Protein AF-A0A7V9PJ65-F1 (afdb_monomer)

Structure (mmCIF, N/CA/C/O backbone):
data_AF-A0A7V9PJ65-F1
#
_entry.id   AF-A0A7V9PJ65-F1
#
loop_
_atom_site.group_PDB
_atom_site.id
_atom_site.type_symbol
_atom_site.label_atom_id
_atom_site.label_alt_id
_atom_site.label_comp_id
_atom_site.label_asym_id
_atom_site.label_entity_id
_atom_site.label_seq_id
_atom_site.pdbx_PDB_ins_code
_atom_site.Cartn_x
_atom_site.Cartn_y
_atom_site.Cartn_z
_atom_site.occupancy
_atom_site.B_iso_or_equiv
_atom_site.auth_seq_id
_atom_site.auth_comp_id
_atom_site.auth_asym_id
_atom_site.auth_atom_id
_atom_site.pdbx_PDB_model_num
ATOM 1 N N . MET A 1 1 ? -21.350 -23.798 -17.293 1.00 41.03 1 MET A N 1
ATOM 2 C CA . MET A 1 1 ? -19.921 -23.562 -17.005 1.00 41.03 1 MET A CA 1
ATOM 3 C C . MET A 1 1 ? -19.769 -22.057 -16.829 1.00 41.03 1 MET A C 1
ATOM 5 O O . MET A 1 1 ? -19.754 -21.338 -17.815 1.00 41.03 1 MET A O 1
ATOM 9 N N . THR A 1 2 ? -19.895 -21.557 -15.600 1.00 52.47 2 THR A N 1
ATOM 10 C CA . THR A 1 2 ? -19.941 -20.112 -15.315 1.00 52.47 2 THR A CA 1
ATOM 11 C C . THR A 1 2 ? -18.525 -19.549 -15.311 1.00 52.47 2 THR A C 1
ATOM 13 O O . THR A 1 2 ? -17.682 -20.019 -14.552 1.00 52.47 2 THR A O 1
ATOM 16 N N . LEU A 1 3 ? -18.273 -18.579 -16.189 1.00 56.59 3 LEU A N 1
ATOM 17 C CA . LEU A 1 3 ? -17.022 -17.833 -16.286 1.00 56.59 3 LEU A CA 1
ATOM 18 C C . LEU A 1 3 ? -16.803 -17.088 -14.956 1.00 56.59 3 LEU A C 1
ATOM 20 O O . LEU A 1 3 ? -17.605 -16.225 -14.607 1.00 56.59 3 LEU A O 1
ATOM 24 N N . HIS A 1 4 ? -15.784 -17.459 -14.181 1.00 67.25 4 HIS A N 1
ATOM 25 C CA . HIS A 1 4 ? -15.416 -16.711 -12.979 1.00 67.25 4 HIS A CA 1
ATOM 26 C C . HIS A 1 4 ? -14.564 -15.521 -13.420 1.00 67.25 4 HIS A C 1
ATOM 28 O O . HIS A 1 4 ? -13.441 -15.712 -13.884 1.00 67.25 4 HIS A O 1
ATOM 34 N N . ASP A 1 5 ? -15.109 -14.308 -13.322 1.00 74.44 5 ASP A N 1
ATOM 35 C CA . ASP A 1 5 ? -14.322 -13.085 -13.477 1.00 74.44 5 ASP A CA 1
ATOM 36 C C . ASP A 1 5 ? -13.395 -12.954 -12.253 1.00 74.44 5 ASP A C 1
ATOM 38 O O . ASP A 1 5 ? -13.901 -12.966 -11.124 1.00 74.44 5 ASP A O 1
ATOM 42 N N . PRO A 1 6 ? -12.061 -12.891 -12.430 1.00 68.81 6 PRO A N 1
ATOM 43 C CA . PRO A 1 6 ? -11.124 -12.678 -11.327 1.00 68.81 6 PRO A CA 1
ATOM 44 C C . PRO A 1 6 ? -11.253 -11.291 -10.675 1.00 68.81 6 PRO A C 1
ATOM 46 O O . PRO A 1 6 ? -10.711 -11.088 -9.591 1.00 68.81 6 PRO A O 1
ATOM 49 N N . PHE A 1 7 ? -11.965 -10.351 -11.304 1.00 68.94 7 PHE A N 1
ATOM 50 C CA . PHE A 1 7 ? -12.203 -8.994 -10.809 1.00 68.94 7 PHE A CA 1
ATOM 51 C C . PHE A 1 7 ? -13.697 -8.683 -10.641 1.00 68.94 7 PHE A C 1
ATOM 53 O O . PHE A 1 7 ? -14.115 -7.535 -10.802 1.00 68.94 7 PHE A O 1
ATOM 60 N N . ASP A 1 8 ? -14.508 -9.690 -10.296 1.00 79.81 8 ASP A N 1
ATOM 61 C CA . ASP A 1 8 ? -15.918 -9.462 -9.977 1.00 79.81 8 ASP A CA 1
ATOM 62 C C . ASP A 1 8 ? -16.049 -8.420 -8.848 1.00 79.81 8 ASP A C 1
ATOM 64 O O . ASP A 1 8 ? -15.345 -8.441 -7.841 1.00 79.81 8 ASP A O 1
ATOM 68 N N . SER A 1 9 ? -16.992 -7.498 -9.019 1.00 78.25 9 SER A N 1
ATOM 69 C CA . SER A 1 9 ? -17.333 -6.443 -8.056 1.00 78.25 9 SER A CA 1
ATOM 70 C C . SER A 1 9 ? -17.950 -6.968 -6.751 1.00 78.25 9 SER A C 1
ATOM 72 O O . SER A 1 9 ? -18.204 -6.200 -5.818 1.00 78.25 9 SER A O 1
ATOM 74 N N . ARG A 1 10 ? -18.234 -8.273 -6.682 1.00 86.44 10 ARG A N 1
ATOM 75 C CA . ARG A 1 10 ? -18.778 -8.921 -5.492 1.00 86.44 10 ARG A CA 1
ATOM 76 C C . ARG A 1 10 ? -17.741 -9.024 -4.368 1.00 86.44 10 ARG A C 1
ATOM 78 O O . ARG A 1 10 ? -16.559 -9.226 -4.626 1.00 86.44 10 ARG A O 1
ATOM 85 N N . PRO A 1 11 ? -18.182 -8.961 -3.098 1.00 79.44 11 PRO A N 1
ATOM 86 C CA . PRO A 1 11 ? -17.298 -9.201 -1.965 1.00 79.44 11 PRO A CA 1
ATOM 87 C C . PRO A 1 11 ? -16.680 -10.604 -2.018 1.00 79.44 11 PRO A C 1
ATOM 89 O O . PRO A 1 11 ? -17.401 -11.602 -2.078 1.00 79.44 11 PRO A O 1
ATOM 92 N N . ASP A 1 12 ? -15.354 -10.680 -1.925 1.00 87.81 12 ASP A N 1
ATOM 93 C CA . ASP A 1 12 ? -14.635 -11.945 -1.789 1.00 87.81 12 ASP A CA 1
ATOM 94 C C . ASP A 1 12 ? -14.884 -12.543 -0.392 1.00 87.81 12 ASP A C 1
ATOM 96 O O . ASP A 1 12 ? -14.501 -11.985 0.642 1.00 87.81 12 ASP A O 1
ATOM 100 N N . ALA A 1 13 ? -15.544 -13.703 -0.361 1.00 88.12 13 ALA A N 1
ATOM 101 C CA . ALA A 1 13 ? -15.886 -14.400 0.873 1.00 88.12 13 ALA A CA 1
ATOM 102 C C . ALA A 1 13 ? -14.659 -14.954 1.618 1.00 88.12 13 ALA A C 1
ATOM 104 O O . ALA A 1 13 ? -14.674 -15.020 2.849 1.00 88.12 13 ALA A O 1
ATOM 105 N N . ALA A 1 14 ? -13.600 -15.360 0.911 1.00 87.31 14 ALA A N 1
ATOM 106 C CA . ALA A 1 14 ? -12.372 -15.848 1.530 1.00 87.31 14 ALA A CA 1
ATOM 107 C C . ALA A 1 14 ? -11.627 -14.699 2.212 1.00 87.31 14 ALA A C 1
ATOM 109 O O . ALA A 1 14 ? -11.307 -14.801 3.398 1.00 87.31 14 ALA A O 1
ATOM 110 N N . LEU A 1 15 ? -11.461 -13.579 1.506 1.00 86.44 15 LEU A N 1
ATOM 111 C CA . LEU A 1 15 ? -10.872 -12.366 2.068 1.00 86.44 15 LEU A CA 1
ATOM 112 C C . LEU A 1 15 ? -11.697 -11.838 3.248 1.00 86.44 15 LEU A C 1
ATOM 114 O O . LEU A 1 15 ? -11.146 -11.498 4.292 1.00 86.44 15 LEU A O 1
ATOM 118 N N . GLY A 1 16 ? -13.026 -11.825 3.119 1.00 86.50 16 GLY A N 1
ATOM 119 C CA . GLY A 1 16 ? -13.930 -11.374 4.174 1.00 86.50 16 GLY A CA 1
ATOM 120 C C . GLY A 1 16 ? -13.873 -12.226 5.445 1.00 86.50 16 GLY A C 1
ATOM 121 O O . GLY A 1 16 ? -14.041 -11.688 6.539 1.00 86.50 16 GLY A O 1
ATOM 122 N N . ARG A 1 17 ? -13.628 -13.538 5.333 1.00 88.94 17 ARG A N 1
ATOM 123 C CA . ARG A 1 17 ? -13.383 -14.405 6.500 1.00 88.94 17 ARG A CA 1
ATOM 124 C C . ARG A 1 17 ? -12.049 -14.084 7.161 1.00 88.94 17 ARG A C 1
ATOM 126 O O . ARG A 1 17 ? -12.027 -13.888 8.369 1.00 88.94 17 ARG A O 1
ATOM 133 N N . LEU A 1 18 ? -10.987 -13.966 6.368 1.00 89.00 18 LEU A N 1
ATOM 134 C CA . LEU A 1 18 ? -9.632 -13.718 6.859 1.00 89.00 18 LEU A CA 1
ATOM 135 C C . LEU A 1 18 ? -9.528 -12.357 7.563 1.00 89.00 18 LEU A C 1
ATOM 137 O O . LEU A 1 18 ? -8.978 -12.259 8.655 1.00 89.00 18 LEU A O 1
ATOM 141 N N . LEU A 1 19 ? -10.135 -11.310 6.995 1.00 84.25 19 LEU A N 1
ATOM 142 C CA . LEU A 1 19 ? -10.220 -10.007 7.661 1.00 84.25 19 LEU A CA 1
ATOM 143 C C . LEU A 1 19 ? -10.950 -10.102 8.996 1.00 84.25 19 LEU A C 1
ATOM 145 O O . LEU A 1 19 ? -10.517 -9.484 9.959 1.00 84.25 19 LEU A O 1
ATOM 149 N N . ARG A 1 20 ? -12.048 -10.856 9.066 1.00 83.94 20 ARG A N 1
ATOM 150 C CA . ARG A 1 20 ? -12.822 -10.978 10.302 1.00 83.94 20 ARG A CA 1
ATOM 151 C C . ARG A 1 20 ? -12.046 -11.746 11.366 1.00 83.94 20 ARG A C 1
ATOM 153 O O . ARG A 1 20 ? -11.977 -11.280 12.486 1.00 83.94 20 ARG A O 1
ATOM 160 N N . GLU A 1 21 ? -11.381 -12.835 11.001 1.00 85.06 21 GLU A N 1
ATOM 161 C CA . GLU A 1 21 ? -10.519 -13.595 11.914 1.00 85.06 21 GLU A CA 1
ATOM 162 C C . GLU A 1 21 ? -9.389 -12.743 12.513 1.00 85.06 21 GLU A C 1
ATOM 164 O O . GLU A 1 21 ? -9.090 -12.852 13.697 1.00 85.06 21 GLU A O 1
ATOM 169 N N . HIS A 1 22 ? -8.780 -11.862 11.716 1.00 81.44 22 HIS A N 1
ATOM 170 C CA . HIS A 1 22 ? -7.655 -11.044 12.175 1.00 81.44 22 HIS A CA 1
ATOM 171 C C . HIS A 1 22 ? -8.047 -9.706 12.812 1.00 81.44 22 HIS A C 1
ATOM 173 O O . HIS A 1 22 ? -7.245 -9.134 13.552 1.00 81.44 22 HIS A O 1
ATOM 179 N N . LEU A 1 23 ? -9.225 -9.169 12.492 1.00 78.62 23 LEU A N 1
ATOM 180 C CA . LEU A 1 23 ? -9.675 -7.860 12.978 1.00 78.62 23 LEU A CA 1
ATOM 181 C C . LEU A 1 23 ? -10.703 -7.957 14.105 1.00 78.62 23 LEU A C 1
ATOM 183 O O . LEU A 1 23 ? -10.872 -6.970 14.821 1.00 78.62 23 LEU A O 1
ATOM 187 N N . ASP A 1 24 ? -11.350 -9.110 14.292 1.00 74.19 24 ASP A N 1
ATOM 188 C CA . ASP A 1 24 ? -12.247 -9.356 15.421 1.00 74.19 24 ASP A CA 1
ATOM 189 C C . ASP A 1 24 ? -11.426 -9.562 16.702 1.00 74.19 24 ASP A C 1
ATOM 191 O O . ASP A 1 24 ? -11.086 -10.668 17.117 1.00 74.19 24 ASP A O 1
ATOM 195 N N . ALA A 1 25 ? -11.042 -8.439 17.304 1.00 67.69 25 ALA A N 1
ATOM 196 C CA . ALA A 1 25 ? -10.372 -8.381 18.598 1.00 67.69 25 ALA A CA 1
ATOM 197 C C . ALA A 1 25 ? -11.369 -8.170 19.756 1.00 67.69 25 ALA A C 1
ATOM 199 O O . ALA A 1 25 ? -10.954 -7.814 20.860 1.00 67.69 25 ALA A O 1
ATOM 200 N N . GLY A 1 26 ? -12.676 -8.324 19.506 1.00 73.31 26 GLY A N 1
ATOM 201 C CA . GLY A 1 26 ? -13.743 -8.122 20.491 1.00 73.31 26 GLY A CA 1
ATOM 202 C C . GLY A 1 26 ? -14.075 -6.660 20.829 1.00 73.31 26 GLY A C 1
ATOM 203 O O . GLY A 1 26 ? -14.972 -6.424 21.635 1.00 73.31 26 GLY A O 1
ATOM 204 N N . ASP A 1 27 ? -13.397 -5.676 20.222 1.00 80.00 27 ASP A N 1
ATOM 205 C CA . ASP A 1 27 ? -13.707 -4.244 20.374 1.00 80.00 27 ASP A CA 1
ATOM 206 C C . ASP A 1 27 ? -13.571 -3.482 19.043 1.00 80.00 27 ASP A C 1
ATOM 208 O O . ASP A 1 27 ? -12.595 -2.764 18.767 1.00 80.00 27 ASP A O 1
ATOM 212 N N . ASP A 1 28 ? -14.599 -3.646 18.211 1.00 83.44 28 ASP A N 1
ATOM 213 C CA . ASP A 1 28 ? -14.749 -2.967 16.922 1.00 83.44 28 ASP A CA 1
ATOM 214 C C . ASP A 1 28 ? -14.725 -1.441 17.066 1.00 83.44 28 ASP A C 1
ATOM 216 O O . ASP A 1 28 ? -14.167 -0.731 16.223 1.00 83.44 28 ASP A O 1
ATOM 220 N N . ALA A 1 29 ? -15.295 -0.908 18.150 1.00 85.44 29 ALA A N 1
ATOM 221 C CA . ALA A 1 29 ? -15.386 0.529 18.374 1.00 85.44 29 ALA A CA 1
ATOM 222 C C . ALA A 1 29 ? -13.999 1.141 18.608 1.00 85.44 29 ALA A C 1
ATOM 224 O O . ALA A 1 29 ? -13.657 2.163 17.998 1.00 85.44 29 ALA A O 1
ATOM 225 N N . ALA A 1 30 ? -13.165 0.498 19.426 1.00 83.31 30 ALA A N 1
ATOM 226 C CA . ALA A 1 30 ? -11.789 0.924 19.636 1.00 83.31 30 ALA A CA 1
ATOM 227 C C . ALA A 1 30 ? -10.942 0.761 18.370 1.00 83.31 30 ALA A C 1
ATOM 229 O O . ALA A 1 30 ? -10.120 1.634 18.074 1.00 83.31 30 ALA A O 1
ATOM 230 N N . PHE A 1 31 ? -11.143 -0.305 17.588 1.00 83.56 31 PHE A N 1
ATOM 231 C CA . PHE A 1 31 ? -10.477 -0.461 16.293 1.00 83.56 31 PHE A CA 1
ATOM 232 C C . PHE A 1 31 ? -10.822 0.690 15.341 1.00 83.56 31 PHE A C 1
ATOM 234 O O . PHE A 1 31 ? -9.921 1.370 14.839 1.00 83.56 31 PHE A O 1
ATOM 241 N N . VAL A 1 32 ? -12.110 0.986 15.161 1.00 88.19 32 VAL A N 1
ATOM 242 C CA . VAL A 1 32 ? -12.576 2.091 14.313 1.00 88.19 32 VAL A CA 1
ATOM 243 C C . VAL A 1 32 ? -12.049 3.435 14.820 1.00 88.19 32 VAL A C 1
ATOM 245 O O . VAL A 1 32 ? -11.636 4.277 14.017 1.00 88.19 32 VAL A O 1
ATOM 248 N N . ALA A 1 33 ? -11.999 3.648 16.137 1.00 88.88 33 ALA A N 1
ATOM 249 C CA . ALA A 1 33 ? -11.431 4.856 16.729 1.00 88.88 33 ALA A CA 1
ATOM 250 C C . ALA A 1 33 ? -9.935 5.010 16.407 1.00 88.88 33 ALA A C 1
ATOM 252 O O . ALA A 1 33 ? -9.514 6.100 16.001 1.00 88.88 33 ALA A O 1
ATOM 253 N N . ARG A 1 34 ? -9.146 3.928 16.512 1.00 86.38 34 ARG A N 1
ATOM 254 C CA . ARG A 1 34 ? -7.719 3.906 16.142 1.00 86.38 34 ARG A CA 1
ATOM 255 C C . ARG A 1 34 ? -7.517 4.198 14.658 1.00 86.38 34 ARG A C 1
ATOM 257 O O . ARG A 1 34 ? -6.706 5.059 14.323 1.00 86.38 34 ARG A O 1
ATOM 264 N N . VAL A 1 35 ? -8.283 3.552 13.777 1.00 87.88 35 VAL A N 1
ATOM 265 C CA . VAL A 1 35 ? -8.206 3.776 12.322 1.00 87.88 35 VAL A CA 1
ATOM 266 C C . VAL A 1 35 ? -8.549 5.223 11.982 1.00 87.88 35 VAL A C 1
ATOM 268 O O . VAL A 1 35 ? -7.786 5.898 11.293 1.00 87.88 35 VAL A O 1
ATOM 271 N N . ARG A 1 36 ? -9.653 5.753 12.518 1.00 89.19 36 ARG A N 1
ATOM 272 C CA . ARG A 1 36 ? -10.048 7.151 12.296 1.00 89.19 36 ARG A CA 1
ATOM 273 C C . ARG A 1 36 ? -9.004 8.135 12.820 1.00 89.19 36 ARG A C 1
ATOM 275 O O . ARG A 1 36 ? -8.759 9.153 12.178 1.00 89.19 36 ARG A O 1
ATOM 282 N N . ALA A 1 37 ? -8.395 7.859 13.971 1.00 88.75 37 ALA A N 1
ATOM 283 C CA . ALA A 1 37 ? -7.311 8.680 14.500 1.00 88.75 37 ALA A CA 1
ATOM 284 C C . ALA A 1 37 ? -6.072 8.643 13.594 1.00 88.75 37 ALA A C 1
ATOM 286 O O . ALA A 1 37 ? -5.489 9.695 13.335 1.00 88.75 37 ALA A O 1
ATOM 287 N N . ALA A 1 38 ? -5.715 7.470 13.064 1.00 84.81 38 ALA A N 1
ATOM 288 C CA . ALA A 1 38 ? -4.604 7.309 12.133 1.00 84.81 38 ALA A CA 1
ATOM 289 C C . ALA A 1 38 ? -4.839 8.081 10.827 1.00 84.81 38 ALA A C 1
ATOM 291 O O . ALA A 1 38 ? -3.989 8.876 10.441 1.00 84.81 38 ALA A O 1
ATOM 292 N N . VAL A 1 39 ? -6.021 7.943 10.216 1.00 83.00 39 VAL A N 1
ATOM 293 C CA . VAL A 1 39 ? -6.386 8.664 8.983 1.00 83.00 39 VAL A CA 1
ATOM 294 C C . VAL A 1 39 ? -6.334 10.179 9.184 1.00 83.00 39 VAL A C 1
ATOM 296 O O . VAL A 1 39 ? -5.803 10.895 8.341 1.00 83.00 39 VAL A O 1
ATOM 299 N N . ARG A 1 40 ? -6.827 10.688 10.321 1.00 83.38 40 ARG A N 1
ATOM 300 C CA . ARG A 1 40 ? -6.728 12.124 10.639 1.00 83.38 40 ARG A CA 1
ATOM 301 C C . ARG A 1 40 ? -5.282 12.593 10.816 1.00 83.38 40 ARG A C 1
ATOM 303 O O . ARG A 1 40 ? -4.984 13.738 10.491 1.00 83.38 40 ARG A O 1
ATOM 310 N N . LYS A 1 41 ? -4.397 11.736 11.337 1.00 78.81 41 LYS A N 1
ATOM 311 C CA . LYS A 1 41 ? -2.978 12.048 11.564 1.00 78.81 41 LYS A CA 1
ATOM 312 C C . LYS A 1 41 ? -2.169 12.095 10.268 1.00 78.81 41 LYS A C 1
ATOM 314 O O . LYS A 1 41 ? -1.186 12.824 10.217 1.00 78.81 41 LYS A O 1
ATOM 319 N N . THR A 1 42 ? -2.568 11.348 9.239 1.00 71.38 42 THR A N 1
ATOM 320 C CA . THR A 1 42 ? -1.833 11.272 7.966 1.00 71.38 42 THR A CA 1
ATOM 321 C C . THR A 1 42 ? -1.805 12.601 7.202 1.00 71.38 42 THR A C 1
ATOM 323 O O . THR A 1 42 ? -0.957 12.771 6.342 1.00 71.38 42 THR A O 1
ATOM 326 N N . GLY A 1 43 ? -2.629 13.591 7.566 1.00 66.56 43 GLY A N 1
ATOM 327 C CA . GLY A 1 43 ? -2.659 14.873 6.861 1.00 66.56 43 GLY A CA 1
ATOM 328 C C . GLY A 1 43 ? -3.218 14.726 5.442 1.00 66.56 43 GLY A C 1
ATOM 329 O O . GLY A 1 43 ? -3.452 13.623 4.951 1.00 66.56 43 GLY A O 1
ATOM 330 N N . ARG A 1 44 ? -3.508 15.853 4.783 1.00 68.31 44 ARG A N 1
ATOM 331 C CA . ARG A 1 44 ? -3.919 15.842 3.372 1.00 68.31 44 ARG A CA 1
ATOM 332 C C . ARG A 1 44 ? -2.675 15.675 2.510 1.00 68.31 44 ARG A C 1
ATOM 334 O O . ARG A 1 44 ? -2.207 16.650 1.929 1.00 68.31 44 ARG A O 1
ATOM 341 N N . ASP A 1 45 ? -2.139 14.461 2.471 1.00 73.00 45 ASP A N 1
ATOM 342 C CA . ASP A 1 45 ? -1.210 14.077 1.415 1.00 73.00 45 ASP A CA 1
ATOM 343 C C . ASP A 1 45 ? -1.872 14.432 0.079 1.00 73.00 45 ASP A C 1
ATOM 345 O O . ASP A 1 45 ? -3.060 14.150 -0.140 1.00 73.00 45 ASP A O 1
ATOM 349 N N . THR A 1 46 ? -1.143 15.112 -0.802 1.00 80.44 46 THR A N 1
ATOM 350 C CA . THR A 1 46 ? -1.666 15.356 -2.143 1.00 80.44 46 THR A CA 1
ATOM 351 C C . THR A 1 46 ? -1.825 14.008 -2.844 1.00 80.44 46 THR A C 1
ATOM 353 O O . THR A 1 46 ? -1.107 13.050 -2.547 1.00 80.44 46 THR A O 1
ATOM 356 N N . SER A 1 47 ? -2.743 13.893 -3.809 1.00 77.75 47 SER A N 1
ATOM 357 C CA . SER A 1 47 ? -2.903 12.644 -4.573 1.00 77.75 47 SER A CA 1
ATOM 358 C C . SER A 1 47 ? -1.579 12.168 -5.196 1.00 77.75 47 SER A C 1
ATOM 360 O O . SER A 1 47 ? -1.375 10.973 -5.399 1.00 77.75 47 SER A O 1
ATOM 362 N N . TRP A 1 48 ? -0.653 13.098 -5.448 1.00 78.06 48 TRP A N 1
ATOM 363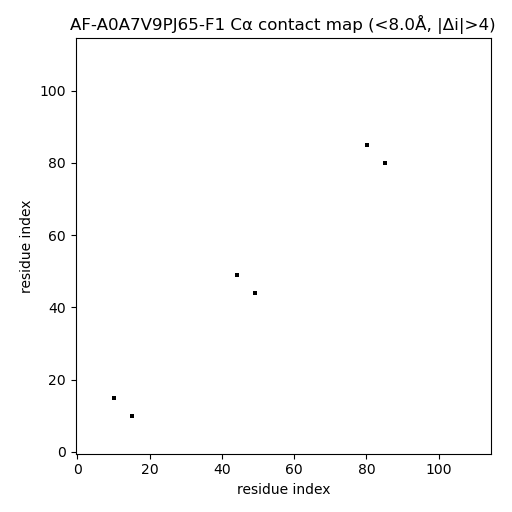 C CA . TRP A 1 48 ? 0.692 12.815 -5.931 1.00 78.06 48 TRP A CA 1
ATOM 364 C C . TRP A 1 48 ? 1.622 12.225 -4.861 1.00 78.06 48 TRP A C 1
ATOM 366 O O . TRP A 1 48 ? 2.379 11.295 -5.145 1.00 78.06 48 TRP A O 1
ATOM 376 N N . ASP A 1 49 ? 1.535 12.684 -3.613 1.00 80.44 49 ASP A N 1
ATOM 377 C CA . ASP A 1 49 ? 2.309 12.130 -2.492 1.00 80.44 49 ASP A CA 1
ATOM 378 C C . ASP A 1 49 ? 1.938 10.665 -2.225 1.00 80.44 49 ASP A C 1
ATOM 380 O O . ASP A 1 49 ? 2.800 9.824 -1.955 1.00 80.44 49 ASP A O 1
ATOM 384 N N . VAL A 1 50 ? 0.658 10.324 -2.394 1.00 79.19 50 VAL A N 1
ATOM 385 C CA . VAL A 1 50 ? 0.190 8.937 -2.306 1.00 79.19 50 VAL A CA 1
ATOM 386 C C . VAL A 1 50 ? 0.813 8.092 -3.417 1.00 79.19 50 VAL A C 1
ATOM 388 O O . VAL A 1 50 ? 1.401 7.051 -3.134 1.00 79.19 50 VAL A O 1
ATOM 391 N N . LEU A 1 51 ? 0.760 8.544 -4.672 1.00 78.56 51 LEU A N 1
ATOM 392 C CA . LEU A 1 51 ? 1.328 7.804 -5.805 1.00 78.56 51 LEU A CA 1
ATOM 393 C C . LEU A 1 51 ? 2.842 7.608 -5.671 1.00 78.56 51 LEU A C 1
ATOM 395 O O . LEU A 1 51 ? 3.351 6.503 -5.867 1.00 78.56 51 LEU A O 1
ATOM 399 N N . THR A 1 52 ? 3.570 8.650 -5.273 1.00 80.00 52 THR A N 1
ATOM 400 C CA . THR A 1 52 ? 5.023 8.555 -5.082 1.00 80.00 52 THR A CA 1
ATOM 401 C C . THR A 1 52 ? 5.383 7.606 -3.942 1.00 80.00 52 THR A C 1
ATOM 403 O O . THR A 1 52 ? 6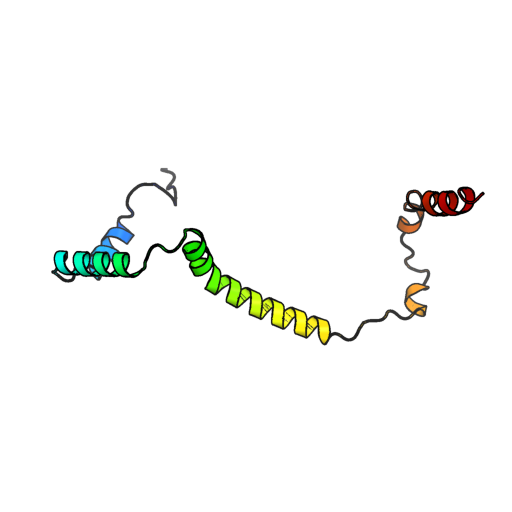.363 6.870 -4.054 1.00 80.00 52 THR A O 1
ATOM 406 N N . ARG A 1 53 ? 4.576 7.525 -2.878 1.00 79.31 53 ARG A N 1
ATOM 407 C CA . ARG A 1 53 ? 4.780 6.560 -1.787 1.00 79.31 53 ARG A CA 1
ATOM 408 C C . ARG A 1 53 ? 4.647 5.105 -2.238 1.00 79.31 53 ARG A C 1
ATOM 410 O O . ARG A 1 53 ? 5.400 4.267 -1.747 1.00 79.31 53 ARG A O 1
ATOM 417 N N . TRP A 1 54 ? 3.745 4.812 -3.171 1.00 77.94 54 TRP A N 1
ATOM 418 C CA . TRP A 1 54 ? 3.607 3.478 -3.768 1.00 77.94 54 TRP A CA 1
ATOM 419 C C . TRP A 1 54 ? 4.716 3.177 -4.777 1.00 77.94 54 TRP A C 1
ATOM 421 O O . TRP A 1 54 ? 5.190 2.047 -4.859 1.00 77.94 54 TRP A O 1
ATOM 431 N N . ALA A 1 55 ? 5.182 4.195 -5.500 1.00 76.69 55 ALA A N 1
ATOM 432 C CA . ALA A 1 55 ? 6.274 4.054 -6.454 1.00 76.69 55 ALA A CA 1
ATOM 433 C C . ALA A 1 55 ? 7.653 3.932 -5.782 1.00 76.69 55 ALA A C 1
ATOM 435 O O . ALA A 1 55 ? 8.553 3.336 -6.363 1.00 76.69 55 ALA A O 1
ATOM 436 N N . ARG A 1 56 ? 7.838 4.460 -4.562 1.00 75.94 56 ARG A N 1
ATOM 437 C CA . ARG A 1 56 ? 9.110 4.451 -3.810 1.00 75.94 56 ARG A CA 1
ATOM 438 C C . ARG A 1 56 ? 9.841 3.103 -3.779 1.00 75.94 56 ARG A C 1
ATOM 440 O O . ARG A 1 56 ? 11.023 3.107 -4.117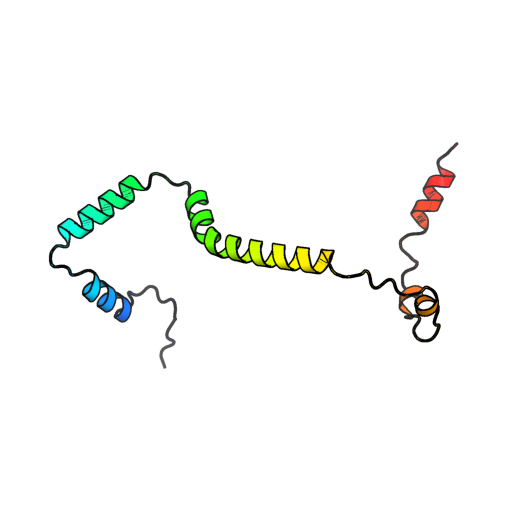 1.00 75.94 56 ARG A O 1
ATOM 447 N N . PRO A 1 57 ? 9.216 1.970 -3.402 1.00 75.19 57 PRO A N 1
ATOM 448 C CA . PRO A 1 57 ? 9.908 0.681 -3.411 1.00 75.19 57 PRO A CA 1
ATOM 449 C C . PRO A 1 57 ? 10.370 0.267 -4.818 1.00 75.19 57 PRO A C 1
ATOM 451 O O . PRO A 1 57 ? 11.488 -0.219 -4.970 1.00 75.19 57 PRO A O 1
ATOM 454 N N . GLY A 1 58 ? 9.566 0.526 -5.856 1.00 73.69 58 GLY A N 1
ATOM 455 C CA . GLY A 1 58 ? 9.939 0.249 -7.248 1.00 73.69 58 GLY A CA 1
ATOM 456 C C . GLY A 1 58 ? 11.041 1.176 -7.775 1.00 73.69 58 GLY A C 1
ATOM 457 O O . GLY A 1 58 ? 11.982 0.721 -8.418 1.00 73.69 58 GLY A O 1
ATOM 458 N N . LEU A 1 59 ? 10.973 2.466 -7.444 1.00 78.31 59 LEU A N 1
ATOM 459 C CA . LEU A 1 59 ? 11.978 3.474 -7.797 1.00 78.31 59 LEU A CA 1
ATOM 460 C C . LEU A 1 59 ? 13.323 3.210 -7.112 1.00 78.31 59 LEU A C 1
ATOM 462 O O . LEU A 1 59 ? 14.365 3.396 -7.734 1.00 78.31 59 LEU A O 1
ATOM 466 N N . ALA A 1 60 ? 13.310 2.747 -5.859 1.00 78.56 60 ALA A N 1
ATOM 467 C CA . ALA A 1 60 ? 14.520 2.350 -5.145 1.00 78.56 60 ALA A CA 1
ATOM 468 C C . ALA A 1 60 ? 15.185 1.121 -5.785 1.00 78.56 60 ALA A C 1
ATOM 470 O O . ALA A 1 60 ? 16.403 1.079 -5.919 1.00 78.56 60 ALA A O 1
ATOM 471 N N . ALA A 1 61 ? 14.402 0.137 -6.232 1.00 77.06 61 ALA A N 1
ATOM 472 C CA . ALA A 1 61 ? 14.945 -0.996 -6.979 1.00 77.06 61 ALA A CA 1
ATOM 473 C C . ALA A 1 61 ? 15.509 -0.558 -8.344 1.00 77.06 61 ALA A C 1
ATOM 475 O O . ALA A 1 61 ? 16.607 -0.963 -8.727 1.00 77.06 61 ALA A O 1
ATOM 476 N N . ALA A 1 62 ? 14.794 0.316 -9.059 1.00 80.31 62 ALA A N 1
ATOM 477 C CA . ALA A 1 62 ? 15.227 0.832 -10.353 1.00 80.31 62 ALA A CA 1
ATOM 478 C C . ALA A 1 62 ? 16.532 1.636 -10.257 1.00 80.31 62 ALA A C 1
ATOM 480 O O . ALA A 1 62 ? 17.407 1.468 -11.103 1.00 80.31 62 ALA A O 1
ATOM 481 N N . SER A 1 63 ? 16.707 2.467 -9.225 1.00 84.00 63 SER A N 1
ATOM 482 C CA . SER A 1 63 ? 17.935 3.253 -9.048 1.00 84.00 63 SER A CA 1
ATOM 483 C C . SER A 1 63 ? 19.161 2.375 -8.798 1.00 84.00 63 SER A C 1
ATOM 485 O O . SER A 1 63 ? 20.232 2.666 -9.327 1.00 84.00 63 SER A O 1
ATOM 487 N N . VAL A 1 64 ? 19.003 1.266 -8.069 1.00 89.75 64 VAL A N 1
ATOM 488 C CA . VAL A 1 64 ? 20.065 0.268 -7.878 1.00 89.75 64 VAL A CA 1
ATOM 489 C C . VAL A 1 64 ? 20.433 -0.388 -9.209 1.00 89.75 64 VAL A C 1
ATOM 491 O O . VAL A 1 64 ? 21.613 -0.454 -9.548 1.00 89.75 64 VAL A O 1
ATOM 494 N N . ILE A 1 65 ? 19.443 -0.815 -9.999 1.00 89.75 65 ILE A N 1
ATOM 495 C CA . ILE A 1 65 ? 19.677 -1.429 -11.316 1.00 89.75 65 ILE A CA 1
ATOM 496 C C . ILE A 1 65 ? 20.373 -0.446 -12.264 1.00 89.75 65 ILE A C 1
ATOM 498 O O . ILE A 1 65 ? 21.349 -0.811 -12.915 1.00 89.75 65 ILE A O 1
ATOM 502 N N . ILE A 1 66 ? 19.911 0.806 -12.314 1.00 92.38 66 ILE A N 1
ATOM 503 C CA . ILE A 1 66 ? 20.520 1.863 -13.131 1.00 92.38 66 ILE A CA 1
ATOM 504 C C . ILE A 1 66 ? 21.956 2.127 -12.676 1.00 92.38 66 ILE A C 1
ATOM 506 O O . ILE A 1 66 ? 22.845 2.219 -13.516 1.00 92.38 66 ILE A O 1
ATOM 510 N N . GLY A 1 67 ? 22.203 2.206 -11.367 1.00 92.06 67 GLY A N 1
ATOM 511 C CA . GLY A 1 67 ? 23.544 2.403 -10.816 1.00 92.06 67 GLY A CA 1
ATOM 512 C C . GLY A 1 67 ? 24.503 1.275 -11.196 1.00 92.06 67 GLY A C 1
ATOM 513 O O . GLY A 1 67 ? 25.616 1.542 -11.645 1.00 92.06 67 GLY A O 1
ATOM 514 N N . ILE A 1 68 ? 24.057 0.020 -11.094 1.00 91.31 68 ILE A N 1
ATOM 515 C CA . ILE A 1 68 ? 24.838 -1.153 -11.512 1.00 91.31 68 ILE A CA 1
ATOM 516 C C . ILE A 1 68 ? 25.084 -1.124 -13.024 1.00 91.31 68 ILE A C 1
ATOM 518 O O . ILE A 1 68 ? 26.214 -1.327 -13.463 1.00 91.31 68 ILE A O 1
ATOM 522 N N . GLY A 1 69 ? 24.057 -0.838 -13.826 1.00 89.75 69 GLY A N 1
ATOM 523 C CA . GLY A 1 69 ? 24.173 -0.752 -15.282 1.00 89.75 69 GLY A CA 1
ATOM 524 C C . GLY A 1 69 ? 25.136 0.347 -15.731 1.00 89.75 69 GLY A C 1
ATOM 525 O O . GLY A 1 69 ? 25.981 0.108 -16.591 1.00 89.75 69 GLY A O 1
ATOM 526 N N . LEU A 1 70 ? 25.064 1.524 -15.106 1.00 90.44 70 LEU A N 1
ATOM 527 C CA . LEU A 1 70 ? 25.976 2.635 -15.366 1.00 90.44 70 LEU A CA 1
ATOM 528 C C . LEU A 1 70 ? 27.410 2.280 -14.964 1.00 90.44 70 LEU A C 1
ATOM 530 O O . LEU A 1 70 ? 28.337 2.532 -15.727 1.00 90.44 70 LEU A O 1
ATOM 534 N N . TRP A 1 71 ? 27.601 1.653 -13.802 1.00 90.88 71 TRP A N 1
ATOM 535 C CA . TRP A 1 71 ? 28.917 1.198 -13.357 1.00 90.88 71 TRP A CA 1
ATOM 536 C C . TRP A 1 71 ? 29.516 0.161 -14.315 1.00 90.88 71 TRP A C 1
ATOM 538 O O . TRP A 1 71 ? 30.682 0.272 -14.685 1.00 90.88 71 TRP A O 1
ATOM 548 N N . LEU A 1 72 ? 28.728 -0.809 -14.782 1.00 89.12 72 LEU A N 1
ATOM 549 C CA . LEU A 1 72 ? 29.171 -1.789 -15.779 1.00 89.12 72 LEU A CA 1
ATOM 550 C C . LEU A 1 72 ? 29.494 -1.138 -17.130 1.00 89.12 72 LEU A C 1
AT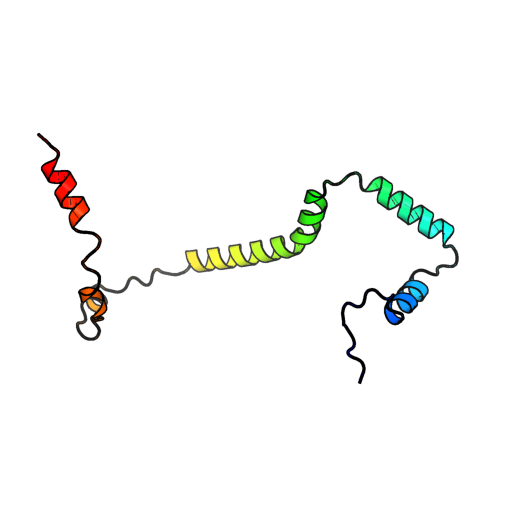OM 552 O O . LEU A 1 72 ? 30.474 -1.516 -17.765 1.00 89.12 72 LEU A O 1
ATOM 556 N N . ALA A 1 73 ? 28.700 -0.156 -17.563 1.00 86.81 73 ALA A N 1
ATOM 557 C CA . ALA A 1 73 ? 28.937 0.570 -18.807 1.00 86.81 73 ALA A CA 1
ATOM 558 C C . ALA A 1 73 ? 30.228 1.401 -18.755 1.00 86.81 73 ALA A C 1
ATOM 560 O O . ALA A 1 73 ? 30.981 1.407 -19.723 1.00 86.81 73 ALA A O 1
ATOM 561 N N . LEU A 1 74 ? 30.509 2.052 -17.623 1.00 87.06 74 LEU A N 1
ATOM 562 C CA . LEU A 1 74 ? 31.731 2.837 -17.420 1.00 87.06 74 LEU A CA 1
ATOM 563 C C . LEU A 1 74 ? 32.989 1.969 -17.283 1.00 87.06 74 LEU A C 1
ATOM 565 O O . LEU A 1 74 ? 34.076 2.422 -17.626 1.00 87.06 74 LEU A O 1
ATOM 569 N N . ASN A 1 75 ? 32.851 0.736 -16.787 1.00 85.12 75 ASN A N 1
ATOM 570 C CA . ASN A 1 75 ? 33.961 -0.211 -16.642 1.00 85.12 75 ASN A CA 1
ATOM 571 C C . ASN A 1 75 ? 34.135 -1.149 -17.844 1.00 85.12 75 ASN A C 1
ATOM 573 O O . ASN A 1 75 ? 35.049 -1.976 -17.842 1.00 85.12 75 ASN A O 1
ATOM 577 N N . ARG A 1 76 ? 33.293 -1.044 -18.878 1.00 79.75 76 ARG A N 1
ATOM 578 C CA . ARG A 1 76 ? 33.585 -1.701 -20.152 1.00 79.75 76 ARG A CA 1
ATOM 579 C C . ARG A 1 76 ? 34.751 -0.982 -20.817 1.00 79.75 76 ARG A C 1
ATOM 581 O O . ARG A 1 76 ? 34.682 0.217 -21.074 1.00 79.75 76 ARG A O 1
ATOM 588 N N . ALA A 1 77 ? 35.798 -1.737 -21.139 1.00 69.56 77 ALA A N 1
ATOM 589 C CA . ALA A 1 77 ? 36.773 -1.281 -22.114 1.00 69.56 77 ALA A CA 1
ATOM 590 C C . ALA A 1 77 ? 36.032 -1.013 -23.437 1.00 69.56 77 ALA A C 1
ATOM 592 O O . ALA A 1 77 ? 35.165 -1.810 -23.811 1.00 69.56 77 ALA A O 1
ATOM 593 N N . PRO A 1 78 ? 36.308 0.102 -24.131 1.00 66.94 78 PRO A N 1
ATOM 594 C CA . PRO A 1 78 ? 35.793 0.275 -25.473 1.00 66.94 78 PRO A CA 1
ATOM 595 C C . PRO A 1 78 ? 36.384 -0.840 -26.339 1.00 66.94 78 PRO A C 1
ATOM 597 O O . PRO A 1 78 ? 37.596 -0.887 -26.545 1.00 66.94 78 PRO A O 1
ATOM 600 N N . ASP A 1 79 ? 35.530 -1.725 -26.850 1.00 64.38 79 ASP A N 1
ATOM 601 C CA . ASP A 1 79 ? 35.869 -2.558 -27.999 1.00 64.38 79 ASP A CA 1
ATOM 602 C C . ASP A 1 79 ? 35.991 -1.602 -29.188 1.00 64.38 79 ASP A C 1
ATOM 604 O O . ASP A 1 79 ? 35.032 -1.360 -29.916 1.00 64.38 79 ASP A O 1
ATOM 608 N N . THR A 1 80 ? 37.140 -0.939 -29.326 1.00 61.81 80 THR A N 1
ATOM 609 C CA . THR A 1 80 ? 37.477 -0.199 -30.540 1.00 61.81 80 THR A CA 1
ATOM 610 C C . THR A 1 80 ? 37.769 -1.236 -31.617 1.00 6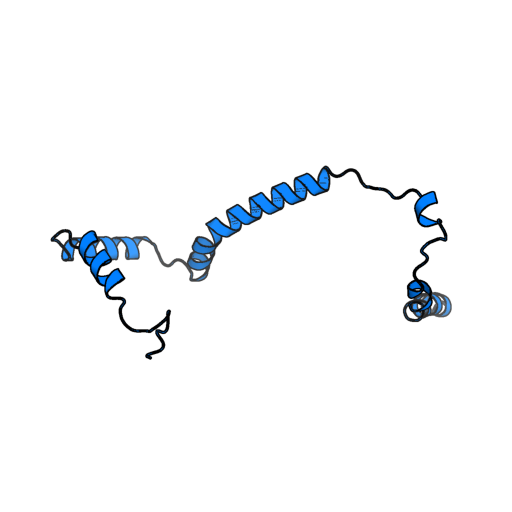1.81 80 THR A C 1
ATOM 612 O O . THR A 1 80 ? 38.834 -1.860 -31.544 1.00 61.81 80 THR A O 1
ATOM 615 N N . PRO A 1 81 ? 36.872 -1.454 -32.600 1.00 59.88 81 PRO A N 1
ATOM 616 C CA . PRO A 1 81 ? 37.204 -2.304 -33.730 1.00 59.88 81 PRO A CA 1
ATOM 617 C C . PRO A 1 81 ? 38.436 -1.716 -34.410 1.00 59.88 81 PRO A C 1
ATOM 619 O O . PRO A 1 81 ? 38.523 -0.506 -34.650 1.00 59.88 81 PRO A O 1
ATOM 622 N N . SER A 1 82 ? 39.425 -2.565 -34.675 1.00 64.81 82 SER A N 1
ATOM 623 C CA . SER A 1 82 ? 40.609 -2.124 -35.397 1.00 64.81 82 SER A CA 1
ATOM 624 C C . SER A 1 82 ? 40.201 -1.678 -36.805 1.00 64.81 82 SER A C 1
ATOM 626 O O . SER A 1 82 ? 39.302 -2.254 -37.418 1.00 64.81 82 SER A O 1
ATOM 628 N N . LEU A 1 83 ? 40.867 -0.656 -37.349 1.00 57.47 83 LEU A N 1
ATOM 629 C CA . LEU A 1 83 ? 40.602 -0.180 -38.712 1.00 57.47 83 LEU A CA 1
ATOM 630 C C . LEU A 1 83 ? 40.766 -1.313 -39.753 1.00 57.47 83 LEU A C 1
ATOM 632 O O . LEU A 1 83 ? 40.088 -1.319 -40.773 1.00 57.47 83 LEU A O 1
ATOM 636 N N . ALA A 1 84 ? 41.613 -2.306 -39.462 1.00 61.03 84 ALA A N 1
ATOM 637 C CA . ALA A 1 84 ? 41.789 -3.503 -40.282 1.00 61.03 84 ALA A CA 1
ATOM 638 C C . ALA A 1 84 ? 40.529 -4.391 -40.340 1.00 61.03 84 ALA A C 1
ATOM 640 O O . ALA A 1 84 ? 40.256 -4.999 -41.371 1.00 61.03 84 ALA A O 1
ATOM 641 N N . GLU A 1 85 ? 39.738 -4.425 -39.268 1.00 59.06 85 GLU A N 1
ATOM 642 C CA . GLU A 1 85 ? 38.471 -5.159 -39.191 1.00 59.06 85 GLU A CA 1
ATOM 643 C C . GLU A 1 85 ? 37.350 -4.426 -39.941 1.00 59.06 85 GLU A C 1
ATOM 645 O O . GLU A 1 85 ? 36.537 -5.051 -40.615 1.00 59.06 85 GLU A O 1
ATOM 650 N N . ALA A 1 86 ? 37.370 -3.089 -39.913 1.00 60.34 86 ALA A N 1
ATOM 651 C CA . ALA A 1 86 ? 36.405 -2.235 -40.609 1.00 60.34 86 ALA A CA 1
ATOM 652 C C . ALA A 1 86 ? 36.588 -2.190 -42.140 1.00 60.34 86 ALA A C 1
ATOM 654 O O . ALA A 1 86 ? 35.652 -1.840 -42.855 1.00 60.34 86 ALA A O 1
ATOM 655 N N . ILE A 1 87 ? 37.783 -2.518 -42.649 1.00 62.53 87 ILE A N 1
ATOM 656 C CA . ILE A 1 87 ? 38.103 -2.496 -44.091 1.00 62.53 87 ILE A CA 1
ATOM 657 C C . ILE A 1 87 ? 38.044 -3.909 -44.705 1.00 62.53 87 ILE A C 1
ATOM 659 O O . ILE A 1 87 ? 38.205 -4.060 -45.915 1.00 62.53 87 ILE A O 1
ATOM 663 N N . SER A 1 88 ? 37.785 -4.956 -43.910 1.00 55.78 88 SER A N 1
ATOM 664 C CA . SER A 1 88 ? 37.703 -6.324 -44.427 1.00 55.78 88 SER A CA 1
ATOM 665 C C . SER A 1 88 ? 36.530 -6.448 -45.419 1.00 55.78 88 SER A C 1
ATOM 667 O O . SER A 1 88 ? 35.372 -6.293 -45.030 1.00 55.78 88 SER A O 1
ATOM 669 N N . PRO A 1 89 ? 36.786 -6.714 -46.714 1.00 52.94 89 PRO A N 1
ATOM 670 C CA . PRO A 1 89 ? 35.782 -6.600 -47.775 1.00 52.94 89 PRO A CA 1
ATOM 671 C C . PRO A 1 89 ? 34.797 -7.781 -47.837 1.00 52.94 89 PRO A C 1
ATOM 673 O O . PRO A 1 89 ? 34.098 -7.937 -48.835 1.00 52.94 89 PRO A O 1
ATOM 676 N N . ALA A 1 90 ? 34.744 -8.632 -46.810 1.00 54.97 90 ALA A N 1
ATOM 677 C CA 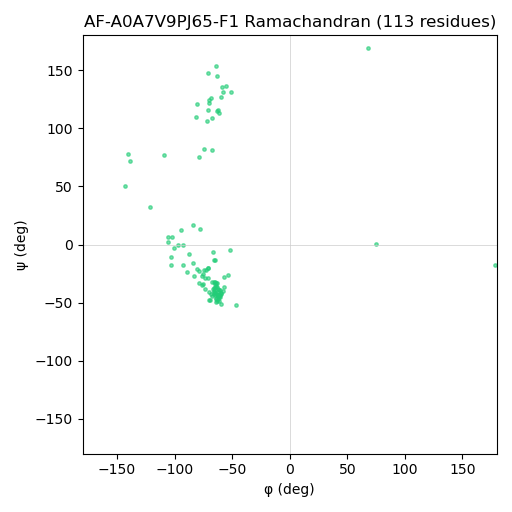. ALA A 1 90 ? 33.937 -9.851 -46.832 1.00 54.97 90 ALA A CA 1
ATOM 678 C C . ALA A 1 90 ? 32.445 -9.618 -46.534 1.00 54.97 90 ALA A C 1
ATOM 680 O O . ALA A 1 90 ? 31.635 -10.424 -46.971 1.00 54.97 90 ALA A O 1
ATOM 681 N N . ASP A 1 91 ? 32.075 -8.510 -45.882 1.00 52.53 91 ASP A N 1
ATOM 682 C CA . ASP A 1 91 ? 30.685 -8.216 -45.500 1.00 52.53 91 ASP A CA 1
ATOM 683 C C . ASP A 1 91 ? 30.360 -6.720 -45.632 1.00 52.53 91 ASP A C 1
ATOM 685 O O . ASP A 1 91 ? 29.846 -6.095 -44.709 1.00 52.53 91 ASP A O 1
ATOM 689 N N . ALA A 1 92 ? 30.654 -6.101 -46.779 1.00 47.25 92 ALA A N 1
ATOM 690 C CA . ALA A 1 92 ? 30.059 -4.801 -47.085 1.00 47.25 92 ALA A CA 1
ATOM 691 C C . ALA A 1 92 ? 28.544 -5.009 -47.288 1.00 47.25 92 ALA A C 1
ATOM 693 O O . ALA A 1 92 ? 28.148 -5.604 -48.298 1.00 47.25 92 ALA A O 1
ATOM 694 N N . PRO A 1 93 ? 27.663 -4.560 -46.370 1.00 45.91 93 PRO A N 1
ATOM 695 C CA . PRO A 1 93 ? 26.244 -4.752 -46.567 1.00 45.91 93 PRO A CA 1
ATOM 696 C C . PRO A 1 93 ? 25.832 -3.862 -47.737 1.00 45.91 93 PRO A C 1
ATOM 698 O O . PRO A 1 93 ? 26.021 -2.643 -47.714 1.00 45.91 93 PRO A O 1
ATOM 701 N N . ALA A 1 94 ? 25.194 -4.464 -48.741 1.00 48.38 94 ALA A N 1
ATOM 702 C CA . ALA A 1 94 ? 24.572 -3.782 -49.878 1.00 48.38 94 ALA A CA 1
ATOM 703 C C . ALA A 1 94 ? 23.591 -2.647 -49.476 1.00 48.38 94 ALA A C 1
ATOM 705 O O . ALA A 1 94 ? 23.106 -1.908 -50.327 1.00 48.38 94 ALA A O 1
ATOM 706 N N . GLN A 1 95 ? 23.337 -2.458 -48.175 1.00 48.97 95 GLN A N 1
ATOM 707 C CA . GLN A 1 95 ? 22.588 -1.350 -47.589 1.00 48.97 95 GLN A CA 1
ATOM 708 C C . GLN A 1 95 ? 23.319 0.007 -47.630 1.00 48.97 95 GLN A C 1
ATOM 710 O O . GLN A 1 95 ? 22.644 1.034 -47.605 1.00 48.97 95 GLN A O 1
ATOM 715 N N . MET A 1 96 ? 24.653 0.064 -47.781 1.00 44.28 96 MET A N 1
ATOM 716 C CA . MET A 1 96 ? 25.346 1.351 -48.007 1.00 44.28 96 MET A CA 1
ATOM 717 C C . MET A 1 96 ? 25.077 1.942 -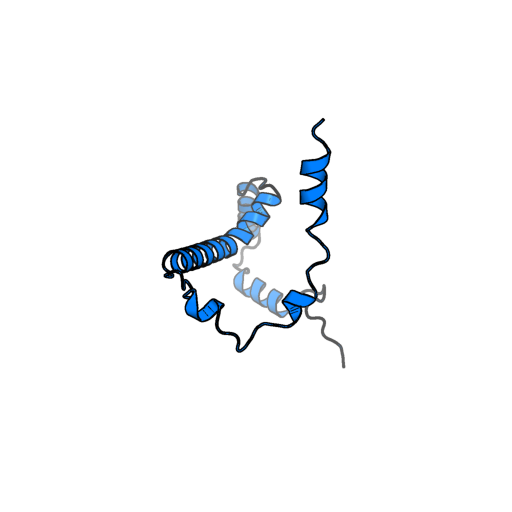49.401 1.00 44.28 96 MET A C 1
ATOM 719 O O . MET A 1 96 ? 25.208 3.150 -49.585 1.00 44.28 96 MET A O 1
ATOM 723 N N . LEU A 1 97 ? 24.644 1.120 -50.364 1.00 46.81 97 LEU A N 1
ATOM 724 C CA . LEU A 1 97 ? 24.290 1.570 -51.715 1.00 46.81 97 LEU A CA 1
ATOM 725 C C . LEU A 1 97 ? 22.824 2.029 -51.843 1.00 46.81 97 LEU A C 1
ATOM 727 O O . LEU A 1 97 ? 22.452 2.589 -52.869 1.00 46.81 97 LEU A O 1
ATOM 731 N N . ALA A 1 98 ? 21.999 1.825 -50.809 1.00 54.38 98 ALA A N 1
ATOM 732 C CA . ALA A 1 98 ? 20.586 2.219 -50.795 1.00 54.38 98 ALA A CA 1
ATOM 733 C C . ALA A 1 98 ? 20.302 3.501 -49.980 1.00 54.38 98 ALA A C 1
ATOM 735 O O . ALA A 1 98 ? 19.201 4.039 -50.053 1.00 54.38 98 ALA A O 1
ATOM 736 N N . GLY A 1 99 ? 21.275 4.004 -49.209 1.00 45.06 99 GLY A N 1
ATOM 737 C CA . GLY A 1 99 ? 21.083 5.123 -48.273 1.00 45.06 99 GLY A CA 1
ATOM 738 C C . GLY A 1 99 ? 21.489 6.516 -48.774 1.00 45.06 99 GLY A C 1
ATOM 739 O O . GLY A 1 99 ? 21.358 7.487 -48.035 1.00 45.06 99 GLY A O 1
ATOM 740 N N . THR A 1 100 ? 21.997 6.662 -49.999 1.00 49.59 100 THR A N 1
ATOM 741 C CA . THR A 1 100 ? 22.681 7.898 -50.435 1.00 49.59 100 THR A CA 1
ATOM 742 C C . THR A 1 100 ? 21.765 9.023 -50.947 1.00 49.59 100 THR A C 1
ATOM 744 O O . THR A 1 100 ? 22.253 9.946 -51.590 1.00 49.59 100 THR A O 1
ATOM 747 N N . GLN A 1 101 ? 20.454 9.003 -50.672 1.00 50.66 101 GLN A N 1
ATOM 748 C CA . GLN A 1 101 ? 19.520 10.027 -51.183 1.00 50.66 101 GLN A CA 1
ATOM 749 C C . GLN A 1 101 ? 19.024 11.063 -50.167 1.00 50.66 101 GLN A C 1
ATOM 751 O O . GLN A 1 101 ? 18.195 11.894 -50.518 1.00 50.66 101 GLN A O 1
ATOM 756 N N . SER A 1 102 ? 19.537 11.095 -48.936 1.00 48.38 102 SER A N 1
ATOM 757 C CA . SER A 1 102 ? 19.083 12.096 -47.959 1.00 48.38 102 SER A CA 1
ATOM 758 C C . SER A 1 102 ? 20.249 12.661 -47.151 1.00 48.38 102 SER A C 1
ATOM 760 O O . SER A 1 102 ? 20.431 12.332 -45.985 1.00 48.38 102 SER A O 1
ATOM 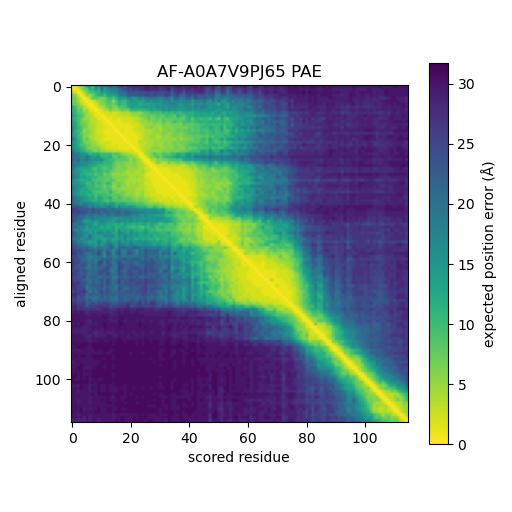762 N N . GLY A 1 103 ? 21.083 13.491 -47.782 1.00 46.81 103 GLY A N 1
ATOM 763 C CA . GLY A 1 103 ? 22.161 14.186 -47.066 1.00 46.81 103 GLY A CA 1
ATOM 764 C C . GLY A 1 103 ? 23.073 15.086 -47.901 1.00 46.81 103 GLY A C 1
ATOM 765 O O . GLY A 1 103 ? 23.731 15.955 -47.336 1.00 46.81 103 GLY A O 1
ATOM 766 N N . SER A 1 104 ? 23.109 14.938 -49.227 1.00 48.22 104 SER A N 1
ATOM 767 C CA . SER A 1 104 ? 24.020 15.705 -50.092 1.00 48.22 104 SER A CA 1
ATOM 768 C C . SER A 1 104 ? 23.520 17.101 -50.497 1.00 48.22 104 SER A C 1
ATOM 770 O O . SER A 1 104 ? 24.343 17.930 -50.879 1.00 48.22 104 SER A O 1
ATOM 772 N N . ASP A 1 105 ? 22.228 17.418 -50.351 1.00 49.34 105 ASP A N 1
ATOM 773 C CA . ASP A 1 105 ? 21.692 18.739 -50.739 1.00 49.34 105 ASP A CA 1
ATOM 774 C C . ASP A 1 105 ? 21.965 19.861 -49.720 1.00 49.34 105 ASP A C 1
ATOM 776 O O . ASP A 1 105 ? 22.026 21.037 -50.079 1.00 49.34 105 ASP A O 1
ATOM 780 N N . VAL A 1 106 ? 22.205 19.533 -48.446 1.00 56.38 106 VAL A N 1
ATOM 781 C CA . VAL A 1 106 ? 22.396 20.556 -47.396 1.00 56.38 106 VAL A CA 1
ATOM 782 C C . VAL A 1 106 ? 23.782 21.210 -47.473 1.00 56.38 106 VAL A C 1
ATOM 784 O O . VAL A 1 106 ? 23.944 22.374 -47.110 1.00 56.38 106 VAL A O 1
ATOM 787 N N . VAL A 1 107 ? 24.785 20.504 -48.003 1.00 55.12 107 VAL A N 1
ATOM 788 C CA . VAL A 1 107 ? 26.163 21.018 -48.088 1.00 55.12 107 VAL A CA 1
ATOM 789 C C . VAL A 1 107 ? 26.367 21.909 -49.323 1.00 55.12 107 VAL A C 1
ATOM 791 O O . VAL A 1 107 ? 27.164 22.844 -49.274 1.00 55.12 107 VAL A O 1
ATOM 794 N N . LEU A 1 108 ? 25.601 21.707 -50.403 1.00 51.53 108 LEU A N 1
ATOM 795 C CA . LEU A 1 108 ? 25.672 22.558 -51.601 1.00 51.53 108 LEU A CA 1
ATOM 796 C C . LEU A 1 108 ? 24.922 23.889 -51.428 1.00 51.53 108 LEU A C 1
ATOM 798 O O . LEU A 1 108 ? 25.391 24.918 -51.917 1.00 51.53 108 LEU A O 1
ATOM 802 N N . ALA A 1 109 ? 23.824 23.910 -50.664 1.00 56.75 109 ALA A N 1
ATOM 803 C CA . ALA A 1 109 ? 23.083 25.140 -50.370 1.00 56.75 109 ALA A CA 1
ATOM 804 C C . ALA A 1 109 ? 23.890 26.137 -49.511 1.00 56.75 109 ALA A C 1
ATOM 806 O O . ALA A 1 109 ? 23.777 27.348 -49.693 1.00 56.75 109 ALA A O 1
ATOM 807 N N . ALA A 1 110 ? 24.759 25.641 -48.624 1.00 60.75 110 ALA A N 1
ATOM 808 C CA . ALA A 1 110 ? 25.605 26.479 -47.771 1.00 60.75 110 ALA A CA 1
ATOM 809 C C . ALA A 1 110 ? 26.785 27.134 -48.519 1.00 60.75 110 ALA A C 1
ATOM 811 O O . ALA A 1 110 ? 27.292 28.159 -48.071 1.00 60.75 110 ALA A O 1
ATOM 812 N N . LEU A 1 111 ? 27.206 26.584 -49.664 1.00 57.22 111 LEU A N 1
ATOM 813 C CA . LEU A 1 111 ? 28.318 27.124 -50.457 1.00 57.22 111 LEU A CA 1
ATOM 814 C C . LEU A 1 111 ? 27.854 28.102 -51.556 1.00 57.22 111 LEU A C 1
ATOM 816 O O . LEU A 1 111 ? 28.654 28.888 -52.054 1.00 57.22 111 LEU A O 1
ATOM 820 N N . MET A 1 112 ? 26.564 28.088 -51.914 1.00 59.25 112 MET A N 1
ATOM 821 C CA . MET A 1 112 ? 25.992 28.906 -52.998 1.00 59.25 112 MET A CA 1
ATOM 822 C C . MET A 1 112 ? 25.143 30.097 -52.505 1.00 59.25 112 MET A C 1
ATOM 824 O O . MET A 1 112 ? 24.576 30.822 -53.315 1.00 59.25 112 MET A O 1
ATOM 828 N N . GLY A 1 113 ? 25.047 30.307 -51.186 1.00 51.56 113 GLY A N 1
ATOM 829 C CA . GLY A 1 113 ? 24.310 31.421 -50.564 1.00 51.56 113 GLY A CA 1
ATOM 830 C C . GLY A 1 113 ? 25.178 32.584 -50.066 1.00 51.56 113 GLY A C 1
ATOM 831 O O . GLY A 1 113 ? 24.665 33.470 -49.390 1.00 51.56 113 GLY A O 1
ATOM 832 N N . GLY A 1 114 ? 26.485 32.570 -50.346 1.00 51.97 114 GLY A N 1
ATOM 833 C CA . GLY A 1 114 ? 27.434 33.604 -49.923 1.00 51.97 114 GLY A CA 1
ATOM 834 C C . GLY A 1 114 ? 27.933 34.456 -51.088 1.00 51.97 114 GLY A C 1
ATOM 835 O O . GLY A 1 114 ? 29.062 34.260 -51.543 1.00 51.97 114 GLY A O 1
ATOM 836 N N . GLN A 1 115 ? 27.103 35.386 -51.560 1.00 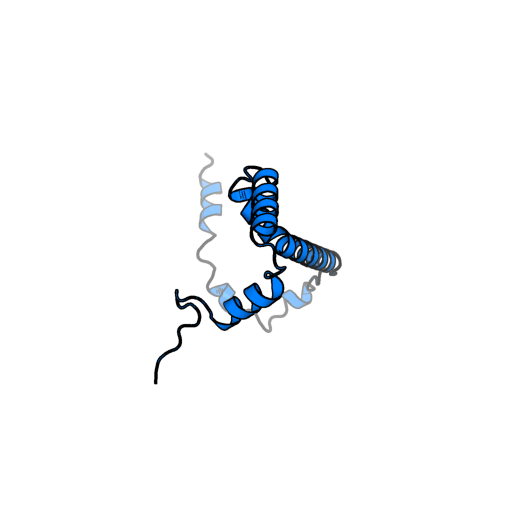44.88 115 GLN A N 1
ATOM 837 C CA . GLN A 1 115 ? 27.510 36.596 -52.287 1.00 44.88 115 GLN A CA 1
ATOM 838 C C . GLN A 1 115 ? 26.644 37.759 -51.810 1.00 44.88 115 GLN A C 1
ATOM 840 O O . GLN A 1 115 ? 25.402 37.603 -51.839 1.00 44.88 115 GLN A O 1
#

Secondary structure (DSSP, 8-state):
-----TT-SS--HHHHHHHHHHH-SS-HHHHHHHHHHHHHHT----HHHHHHHHHHHHHHHHHHHHHHHHHHHHTS------HHHHT-TT---GGGGT-TTSSSHHHHHHHSS--

Radius of gyration: 32.53 Å; Cα contacts (8 Å, |Δi|>4): 3; chains: 1; bounding box: 62×60×74 Å

Solvent-accessible surface area (backbone atoms only — not comparable to full-atom values): 7503 Å² total; per-residue (Å²): 137,83,84,79,62,94,77,56,93,65,84,57,66,68,59,55,49,52,51,44,68,75,63,64,76,89,48,66,68,60,51,53,50,51,52,54,52,50,60,65,67,65,54,88,62,49,78,63,55,55,52,50,61,69,40,44,68,58,53,55,53,48,52,53,53,49,51,52,49,51,52,52,60,71,68,48,75,80,85,71,78,51,71,73,67,77,63,52,82,85,72,73,62,74,64,72,79,72,61,80,85,79,70,72,68,67,64,54,56,69,70,74,68,79,129

Foldseek 3Di:
DDDDDPPDPDDDPVVVVVCCVVVPPVCPPVVVVVVVVVVVVVPCDDPVNVVVVVCVVVVVVVVVVVVVVVVVVVPDDPPPPDVVNVPPPPPPDCVVVVPPPPDPPVVVVVVPPDD

pLDDT: mean 71.65, std 14.86, range [41.03, 92.38]

Mean predicted aligned error: 19.83 Å

Sequence (115 aa):
MTLHDPFDSRPDAALGRLLREHLDAGDDAAFVARVRAAVRKTGRDTSWDVLTRWARPGLAAASVIIGIGLWLALNRAPDTPSLAEAISPADAPAQMLAGTQSGSDVVLAALMGGQ